Protein AF-A0A087Y066-F1 (afdb_monomer_lite)

Radius of gyration: 23.14 Å; chains: 1; bounding box: 86×28×47 Å

Sequence (131 aa):
MSAGLQYVWEYRSPSKMVQPHYQCKLCSLSRVQHDMVDHVKGWKHSFRYMKKNHPDKVIWEEEDGVKDPAIRKAVKVAAAEVEKAEGRGQIRVILKEPYLVLAFKGLRECFPRPIIPRNNEMRPMGPPFGE

Foldseek 3Di:
DFADLQQKAWEAAPVNLFAIKIARNLVLDIGHDVVVVVVRVALLVLLSCCCVVPVVQDPDDPVVVVVDVVSSVSSVVVSVVVCVVVNRDHYHYDHDQLCPDPSCPPPPRSDRDPPDPPPPPDDDDDDDDDD

pLDDT: mean 79.85, std 12.37, range [45.88, 92.0]

Organism: Poecilia formosa (NCBI:txid48698)

Structure (mmCIF, N/CA/C/O backbone):
data_AF-A0A087Y066-F1
#
_entry.id   AF-A0A087Y066-F1
#
loop_
_atom_site.group_PDB
_atom_site.id
_atom_site.type_symbol
_atom_site.label_atom_id
_atom_site.label_alt_id
_atom_site.label_comp_id
_atom_site.label_asym_id
_atom_site.label_entity_id
_atom_site.label_seq_id
_atom_site.pdbx_PDB_ins_code
_atom_site.Cartn_x
_atom_site.Cartn_y
_atom_site.Cartn_z
_atom_site.occupancy
_atom_site.B_iso_or_equiv
_atom_site.auth_seq_id
_atom_site.auth_comp_id
_atom_site.auth_asym_id
_atom_site.auth_atom_id
_atom_site.pdbx_PDB_model_num
ATOM 1 N N . MET A 1 1 ? 5.807 -5.714 9.257 1.00 54.25 1 MET A N 1
ATOM 2 C CA . MET A 1 1 ? 4.470 -6.148 8.811 1.00 54.25 1 MET A CA 1
ATOM 3 C C . MET A 1 1 ? 4.168 -5.450 7.497 1.00 54.25 1 MET A C 1
ATOM 5 O O . MET A 1 1 ? 4.514 -4.280 7.370 1.00 54.25 1 MET A O 1
ATOM 9 N N . SER A 1 2 ? 3.627 -6.168 6.523 1.00 66.12 2 SER A N 1
ATOM 10 C CA . SER A 1 2 ? 3.311 -5.692 5.174 1.00 66.12 2 SER A CA 1
ATOM 11 C C . SER A 1 2 ? 2.075 -6.445 4.670 1.00 66.12 2 SER A C 1
ATOM 13 O O . SER A 1 2 ? 2.195 -7.440 3.952 1.00 66.12 2 SER A O 1
ATOM 15 N N . ALA A 1 3 ? 0.897 -5.982 5.088 1.00 78.88 3 ALA A N 1
ATOM 16 C CA . ALA A 1 3 ? -0.384 -6.397 4.527 1.00 78.88 3 ALA A CA 1
ATOM 17 C C . ALA A 1 3 ? -0.616 -5.705 3.175 1.00 78.88 3 ALA A C 1
ATOM 19 O O . ALA A 1 3 ? -0.156 -4.580 2.982 1.00 78.88 3 ALA A O 1
ATOM 20 N N . GLY A 1 4 ? -1.345 -6.352 2.262 1.00 83.00 4 GLY A N 1
ATOM 21 C CA . GLY A 1 4 ? -1.730 -5.750 0.981 1.00 83.00 4 GLY A CA 1
ATOM 22 C C . GLY A 1 4 ? -0.782 -6.016 -0.190 1.00 83.00 4 GLY A C 1
ATOM 23 O O . GLY A 1 4 ? -0.898 -5.354 -1.224 1.00 83.00 4 GLY A O 1
ATOM 24 N N . LEU A 1 5 ? 0.095 -7.024 -0.099 1.00 87.06 5 LEU A N 1
ATOM 25 C CA . LEU A 1 5 ? 1.002 -7.401 -1.197 1.00 87.06 5 LEU A CA 1
ATOM 26 C C . LEU A 1 5 ? 0.257 -7.804 -2.480 1.00 87.06 5 LEU A C 1
ATOM 28 O O . LEU A 1 5 ? 0.798 -7.653 -3.570 1.00 87.06 5 LEU A O 1
ATOM 32 N N . GLN A 1 6 ? -1.007 -8.225 -2.373 1.00 87.81 6 GLN A N 1
ATOM 33 C CA . GLN A 1 6 ? -1.892 -8.505 -3.515 1.00 87.81 6 GLN A CA 1
ATOM 34 C C . GLN A 1 6 ? -2.128 -7.307 -4.449 1.00 87.81 6 GLN A C 1
ATOM 36 O O . GLN A 1 6 ? -2.528 -7.479 -5.603 1.00 87.81 6 GLN A O 1
ATOM 41 N N . TYR A 1 7 ? -1.873 -6.090 -3.967 1.00 89.25 7 TYR A N 1
ATOM 42 C CA . TYR A 1 7 ? -1.952 -4.864 -4.756 1.00 89.25 7 TYR A CA 1
ATOM 43 C C . TYR A 1 7 ? -0.620 -4.479 -5.410 1.00 89.25 7 TYR A C 1
ATOM 45 O O . TYR A 1 7 ? -0.568 -3.481 -6.132 1.00 89.25 7 TYR A O 1
ATOM 53 N N . VAL A 1 8 ? 0.447 -5.243 -5.173 1.00 91.62 8 VAL A N 1
ATOM 54 C CA . VAL A 1 8 ? 1.771 -5.027 -5.757 1.00 91.62 8 VAL A CA 1
ATOM 55 C C . VAL A 1 8 ? 1.941 -5.946 -6.956 1.00 91.62 8 VAL A C 1
ATOM 57 O O . VAL A 1 8 ? 1.694 -7.151 -6.893 1.00 91.62 8 VAL A O 1
ATOM 60 N N . TRP A 1 9 ? 2.287 -5.342 -8.084 1.00 92.00 9 TRP A N 1
ATOM 61 C CA . TRP A 1 9 ? 2.434 -5.994 -9.373 1.00 92.00 9 TRP A CA 1
ATOM 62 C C . TRP A 1 9 ? 3.895 -5.882 -9.785 1.00 92.00 9 TRP A C 1
ATOM 64 O O . TRP A 1 9 ? 4.452 -4.787 -9.824 1.00 92.00 9 TRP A O 1
ATOM 74 N N . GLU A 1 10 ? 4.517 -7.010 -10.072 1.00 91.12 10 GLU A N 1
ATOM 75 C CA . GLU A 1 10 ? 5.884 -7.094 -10.556 1.00 91.12 10 GLU A CA 1
ATOM 76 C C . GLU A 1 10 ? 5.860 -7.328 -12.063 1.00 91.12 10 GLU A C 1
ATOM 78 O O . GLU A 1 10 ? 5.312 -8.318 -12.538 1.00 91.12 10 GLU A O 1
ATOM 83 N N . TYR A 1 11 ? 6.476 -6.431 -12.819 1.00 88.69 11 TYR A N 1
ATOM 84 C CA . TYR A 1 11 ? 6.603 -6.527 -14.262 1.00 88.69 11 TYR A CA 1
ATOM 85 C C . TYR A 1 11 ? 8.007 -6.998 -14.607 1.00 88.69 11 TYR A C 1
ATOM 87 O O . TYR A 1 11 ? 8.990 -6.280 -14.400 1.00 88.69 11 TYR A O 1
ATOM 95 N N . ARG A 1 12 ? 8.102 -8.220 -15.130 1.00 87.62 12 ARG A N 1
ATOM 96 C CA . ARG A 1 12 ? 9.359 -8.796 -15.609 1.00 87.62 12 ARG A CA 1
ATOM 97 C C . ARG A 1 12 ? 9.412 -8.702 -17.125 1.00 87.62 12 ARG A C 1
ATOM 99 O O . ARG A 1 12 ? 8.482 -9.132 -17.806 1.00 87.62 12 ARG A O 1
ATOM 106 N N . SER A 1 13 ? 10.526 -8.189 -17.643 1.00 84.38 13 SER A N 1
ATOM 107 C CA . SER A 1 13 ? 10.796 -8.202 -19.079 1.00 84.38 13 SER A CA 1
ATOM 108 C C . SER A 1 13 ? 10.993 -9.647 -19.553 1.00 84.38 13 SER A C 1
ATOM 110 O O . SER A 1 13 ? 11.907 -10.314 -19.055 1.00 84.38 13 SER A O 1
ATOM 112 N N . PRO A 1 14 ? 10.191 -10.135 -20.519 1.00 84.31 14 PRO A N 1
ATOM 113 C CA . PRO A 1 14 ? 10.409 -11.443 -21.140 1.00 84.31 14 PRO A CA 1
ATOM 114 C C . PRO A 1 14 ? 11.803 -11.547 -21.770 1.00 84.31 14 PRO A C 1
ATOM 116 O O . PRO A 1 14 ? 12.477 -12.565 -21.642 1.00 84.31 14 PRO A O 1
ATOM 119 N N . SER A 1 15 ? 12.264 -10.442 -22.358 1.00 79.38 15 SER A N 1
ATOM 120 C CA . SER A 1 15 ? 13.574 -10.280 -22.989 1.00 79.38 15 SER A CA 1
ATOM 121 C C . SER A 1 15 ? 14.734 -10.252 -21.982 1.00 79.38 15 SER A C 1
ATOM 123 O O . SER A 1 15 ? 15.891 -10.271 -22.390 1.00 79.38 15 SER A O 1
ATOM 125 N N . LYS A 1 16 ? 14.451 -10.163 -20.669 1.00 75.44 16 LYS A N 1
ATOM 126 C CA . LYS A 1 16 ? 15.427 -10.024 -19.564 1.00 75.44 16 LYS A CA 1
ATOM 127 C C . LYS A 1 16 ? 16.417 -8.858 -19.724 1.00 75.44 16 LYS A C 1
ATOM 129 O O . LYS A 1 16 ? 17.421 -8.803 -19.021 1.00 75.44 16 LYS A O 1
ATOM 134 N N . MET A 1 17 ? 16.130 -7.909 -20.617 1.00 75.00 17 MET A N 1
ATOM 135 C CA . MET A 1 17 ? 17.024 -6.784 -20.920 1.00 75.00 17 MET A CA 1
ATOM 136 C C . MET A 1 17 ? 16.966 -5.676 -19.865 1.00 75.00 17 MET A C 1
ATOM 138 O O . MET A 1 17 ? 17.891 -4.877 -19.745 1.00 75.00 17 MET A O 1
ATOM 142 N N . VAL A 1 18 ? 15.872 -5.615 -19.106 1.00 77.19 18 VAL A N 1
ATOM 143 C CA . VAL A 1 18 ? 15.642 -4.608 -18.067 1.00 77.19 18 VAL A CA 1
ATOM 144 C C . VAL A 1 18 ? 15.258 -5.277 -16.757 1.00 77.19 18 VAL A C 1
ATOM 146 O O . VAL A 1 18 ? 14.658 -6.356 -16.741 1.00 77.19 18 VAL A O 1
ATOM 149 N N . GLN A 1 19 ? 15.620 -4.632 -15.649 1.00 80.12 19 GLN A N 1
ATOM 150 C CA . GLN A 1 19 ? 15.325 -5.141 -14.314 1.00 80.12 19 GLN A CA 1
ATOM 151 C C . GLN A 1 19 ? 13.805 -5.180 -14.054 1.00 80.12 19 GLN A C 1
ATOM 153 O O . GLN A 1 19 ? 13.048 -4.438 -14.689 1.00 80.12 19 GLN A O 1
ATOM 158 N N . PRO A 1 20 ? 13.331 -6.037 -13.130 1.00 83.81 20 PRO A N 1
ATOM 159 C CA . PRO A 1 20 ? 11.924 -6.075 -12.753 1.00 83.81 20 PRO A CA 1
ATOM 160 C C . PRO A 1 20 ? 11.461 -4.731 -12.181 1.00 83.81 20 PRO A C 1
ATOM 162 O O . PRO A 1 20 ? 12.109 -4.172 -11.295 1.00 83.81 20 PRO A O 1
ATOM 165 N N . HIS A 1 21 ? 10.326 -4.235 -12.669 1.00 86.44 21 HIS A N 1
ATOM 166 C CA . HIS A 1 21 ? 9.710 -3.004 -12.172 1.00 86.44 21 HIS A CA 1
ATOM 167 C C . HIS A 1 21 ? 8.473 -3.329 -11.354 1.00 86.44 21 HIS A C 1
ATOM 169 O O . HIS A 1 21 ? 7.684 -4.196 -11.723 1.00 86.44 21 HIS A O 1
ATOM 175 N N . TYR A 1 22 ? 8.281 -2.616 -10.252 1.00 89.50 22 TYR A N 1
ATOM 176 C CA . TYR A 1 22 ? 7.192 -2.885 -9.330 1.00 89.50 22 TYR A CA 1
ATOM 177 C C . TYR A 1 22 ? 6.199 -1.735 -9.346 1.00 89.50 22 TYR A C 1
ATOM 179 O O . TYR A 1 22 ? 6.564 -0.559 -9.341 1.00 89.50 22 TYR A O 1
ATOM 187 N N . GLN A 1 23 ? 4.920 -2.080 -9.308 1.00 90.44 23 GLN A N 1
ATOM 188 C CA . GLN A 1 23 ? 3.829 -1.129 -9.218 1.00 90.44 23 GLN A CA 1
ATOM 189 C C . GLN A 1 23 ? 2.905 -1.499 -8.066 1.00 90.44 23 GLN A C 1
ATOM 191 O O . GLN A 1 23 ? 2.295 -2.562 -8.057 1.00 90.44 23 GLN A O 1
ATOM 196 N N . CYS A 1 24 ? 2.730 -0.582 -7.127 1.00 91.00 24 CYS A N 1
ATOM 197 C CA . CYS A 1 24 ? 1.705 -0.670 -6.104 1.00 91.00 24 CYS A CA 1
ATOM 198 C C . CYS A 1 24 ? 0.431 0.013 -6.614 1.00 91.00 24 CYS A C 1
ATOM 200 O O . CYS A 1 24 ? 0.358 1.241 -6.686 1.00 91.00 24 CYS A O 1
ATOM 202 N N . LYS A 1 25 ? -0.594 -0.771 -6.964 1.00 89.62 25 LYS A N 1
ATOM 203 C CA . LYS A 1 25 ? -1.894 -0.266 -7.446 1.00 89.62 25 LYS A CA 1
ATOM 204 C C . LYS A 1 25 ? -2.716 0.402 -6.347 1.00 89.62 25 LYS A C 1
ATOM 206 O O . LYS A 1 25 ? -3.575 1.218 -6.649 1.00 89.62 25 LYS A O 1
ATOM 211 N N . LEU A 1 26 ? -2.451 0.060 -5.088 1.00 89.44 26 LEU A N 1
ATOM 212 C CA . LEU A 1 26 ? -3.102 0.670 -3.932 1.00 89.44 26 LEU A CA 1
ATOM 213 C C . LEU A 1 26 ? -2.599 2.098 -3.685 1.00 89.44 26 LEU A C 1
ATOM 215 O O . LEU A 1 26 ? -3.380 2.991 -3.373 1.00 89.44 26 LEU A O 1
ATOM 219 N N . CYS A 1 27 ? -1.294 2.313 -3.842 1.00 87.88 27 CYS A N 1
ATOM 220 C CA . CYS A 1 27 ? -0.670 3.609 -3.594 1.00 87.88 27 CYS A CA 1
ATOM 221 C C . CYS A 1 27 ? -0.439 4.430 -4.868 1.00 87.88 27 CYS A C 1
ATOM 223 O O . CYS A 1 27 ? 0.019 5.565 -4.765 1.00 87.88 27 CYS A O 1
ATOM 225 N N . SER A 1 28 ? -0.737 3.864 -6.041 1.00 87.06 28 SER A N 1
ATOM 226 C CA . SER A 1 28 ? -0.427 4.434 -7.359 1.00 87.06 28 SER A CA 1
ATOM 227 C C . SER A 1 28 ? 1.053 4.815 -7.507 1.00 87.06 28 SER A C 1
ATOM 229 O O . SER A 1 28 ? 1.382 5.831 -8.110 1.00 87.06 28 SER A O 1
ATOM 231 N N . LEU A 1 29 ? 1.948 3.993 -6.944 1.00 86.12 29 LEU A N 1
ATOM 232 C CA . LEU A 1 29 ? 3.398 4.207 -6.949 1.00 86.12 29 LEU A CA 1
ATOM 233 C C . LEU A 1 29 ? 4.109 3.129 -7.765 1.00 86.12 29 LEU A C 1
ATOM 235 O O . LEU A 1 29 ? 3.787 1.946 -7.667 1.00 86.12 29 LEU A O 1
ATOM 239 N N . SER A 1 30 ? 5.093 3.549 -8.551 1.00 86.50 30 SER A N 1
ATOM 240 C CA . SER A 1 30 ? 5.854 2.715 -9.479 1.00 86.50 30 SER A CA 1
ATOM 241 C C . SER A 1 30 ? 7.350 2.956 -9.295 1.00 86.50 30 SER A C 1
ATOM 243 O O . SER A 1 30 ? 7.811 4.089 -9.451 1.00 86.5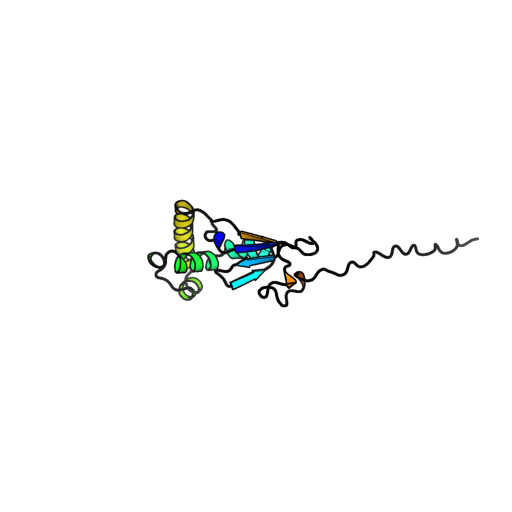0 30 SER A O 1
ATOM 245 N N . ARG A 1 31 ? 8.091 1.915 -8.899 1.00 82.31 31 ARG A N 1
ATOM 246 C CA . ARG A 1 31 ? 9.491 2.003 -8.454 1.00 82.31 31 ARG A CA 1
ATOM 247 C C . ARG A 1 31 ? 10.247 0.679 -8.672 1.00 82.31 31 ARG A C 1
ATOM 249 O O . ARG A 1 31 ? 9.628 -0.362 -8.906 1.00 82.31 31 ARG A O 1
ATOM 256 N N . VAL A 1 32 ? 11.577 0.705 -8.544 1.00 82.56 32 VAL A N 1
ATOM 257 C CA . VAL A 1 32 ? 12.433 -0.499 -8.494 1.00 82.56 32 VAL A CA 1
ATOM 258 C C . VAL A 1 32 ? 12.229 -1.313 -7.208 1.00 82.56 32 VAL A C 1
ATOM 260 O O . VAL A 1 32 ? 11.657 -0.824 -6.233 1.00 82.56 32 VAL A O 1
ATOM 263 N N . GLN A 1 33 ? 12.736 -2.553 -7.184 1.00 81.81 33 GLN A N 1
ATOM 264 C CA . GLN A 1 33 ? 12.544 -3.509 -6.082 1.00 81.81 33 GLN A CA 1
ATOM 265 C C . GLN A 1 33 ? 12.846 -2.925 -4.696 1.00 81.81 33 GLN A C 1
ATOM 267 O O . GLN A 1 33 ? 12.007 -3.014 -3.804 1.00 81.81 33 GLN A O 1
ATOM 272 N N . HIS A 1 34 ? 14.031 -2.336 -4.513 1.00 82.25 34 HIS A N 1
ATOM 273 C CA . HIS A 1 34 ? 14.490 -1.859 -3.206 1.00 82.25 34 HIS A CA 1
ATOM 274 C C . HIS A 1 34 ? 13.542 -0.806 -2.613 1.00 82.25 34 HIS A C 1
ATOM 276 O O . HIS A 1 34 ? 13.114 -0.917 -1.467 1.00 82.25 34 HIS A O 1
ATOM 282 N N . ASP A 1 35 ? 13.149 0.168 -3.432 1.00 85.56 35 ASP A N 1
ATOM 283 C CA . ASP A 1 35 ? 12.245 1.250 -3.039 1.00 85.56 35 ASP A CA 1
ATOM 284 C C . ASP A 1 35 ? 10.814 0.732 -2.795 1.00 85.56 35 ASP A C 1
ATOM 286 O O . ASP A 1 35 ? 10.134 1.158 -1.862 1.00 85.56 35 ASP A O 1
ATOM 290 N N . MET A 1 36 ? 10.371 -0.270 -3.567 1.00 87.75 36 MET A N 1
ATOM 291 C CA . MET A 1 36 ? 9.077 -0.920 -3.344 1.00 87.75 36 MET A CA 1
ATOM 292 C C . MET A 1 36 ? 9.023 -1.661 -2.004 1.00 87.75 36 MET A C 1
ATOM 294 O O . MET A 1 36 ? 8.000 -1.613 -1.322 1.00 87.75 36 MET A O 1
ATOM 298 N N . VAL A 1 37 ? 10.103 -2.342 -1.608 1.00 87.38 37 VAL A N 1
ATOM 299 C CA . VAL A 1 37 ? 10.166 -3.055 -0.323 1.00 87.38 37 VAL A CA 1
ATOM 300 C C . VAL A 1 37 ? 10.045 -2.080 0.848 1.00 87.38 37 VAL A C 1
ATOM 302 O O . VAL A 1 37 ? 9.329 -2.372 1.809 1.00 87.38 37 VAL A O 1
ATOM 305 N N . ASP A 1 38 ? 10.703 -0.925 0.767 1.00 88.38 38 ASP A N 1
ATOM 306 C CA . ASP A 1 38 ? 10.593 0.116 1.790 1.00 88.38 38 ASP A CA 1
ATOM 307 C C . ASP A 1 38 ? 9.172 0.704 1.826 1.00 88.38 38 ASP A C 1
ATOM 309 O O . ASP A 1 38 ? 8.535 0.790 2.881 1.00 88.38 38 ASP A O 1
ATOM 313 N N . HIS A 1 39 ? 8.603 0.958 0.644 1.00 89.50 39 HIS A N 1
ATOM 314 C CA . HIS A 1 39 ? 7.237 1.443 0.483 1.00 89.50 39 HIS A CA 1
ATOM 315 C C . HIS A 1 39 ? 6.183 0.532 1.138 1.00 89.50 39 HIS A C 1
ATOM 317 O O . HIS A 1 39 ? 5.354 1.022 1.910 1.00 89.50 39 HIS A O 1
ATOM 323 N N . VAL A 1 40 ? 6.194 -0.779 0.860 1.00 89.06 40 VAL A N 1
ATOM 324 C CA . VAL A 1 40 ? 5.174 -1.720 1.378 1.00 89.06 40 VAL A CA 1
ATOM 325 C C . VAL A 1 40 ? 5.300 -1.978 2.880 1.00 89.06 40 VAL A C 1
ATOM 327 O O . VAL A 1 40 ? 4.319 -2.336 3.528 1.00 89.06 40 VAL A O 1
ATOM 330 N N . LYS A 1 41 ? 6.495 -1.785 3.454 1.00 87.31 41 LYS A N 1
ATOM 331 C CA . LYS A 1 41 ? 6.728 -1.816 4.910 1.00 87.31 41 LYS A CA 1
ATOM 332 C C . LYS A 1 41 ? 6.345 -0.493 5.591 1.00 87.31 41 LYS A C 1
ATOM 334 O O . LYS A 1 41 ? 6.276 -0.415 6.825 1.00 87.31 41 LYS A O 1
ATOM 339 N N . GLY A 1 42 ? 6.115 0.552 4.799 1.00 88.50 42 GLY A N 1
ATOM 340 C CA . GLY A 1 42 ? 5.728 1.877 5.249 1.00 88.50 42 GLY A CA 1
ATOM 341 C C . GLY A 1 42 ? 4.306 1.926 5.807 1.00 88.50 42 GLY A C 1
ATOM 342 O O . GLY A 1 42 ? 3.397 1.232 5.359 1.00 88.50 42 GLY A O 1
ATOM 343 N N . TRP A 1 43 ? 4.090 2.820 6.774 1.00 87.94 43 TRP A N 1
ATOM 344 C CA . TRP A 1 43 ? 2.779 2.998 7.406 1.00 87.94 43 TRP A CA 1
ATOM 345 C C . TRP A 1 43 ? 1.707 3.495 6.424 1.00 87.94 43 TRP A C 1
ATOM 347 O O . TRP A 1 43 ? 0.555 3.096 6.545 1.00 87.94 43 TRP A O 1
ATOM 357 N N . LYS A 1 44 ? 2.081 4.310 5.423 1.00 89.31 44 LYS A N 1
ATOM 358 C CA . LYS A 1 44 ? 1.152 4.819 4.398 1.00 89.31 44 LYS A CA 1
ATOM 359 C C . LYS A 1 44 ? 0.506 3.690 3.595 1.00 89.31 44 LYS A C 1
ATOM 361 O O . LYS A 1 44 ? -0.688 3.738 3.321 1.00 89.31 44 LYS A O 1
ATOM 366 N N . HIS A 1 45 ? 1.282 2.664 3.239 1.00 91.12 45 HIS A N 1
ATOM 367 C CA . HIS A 1 45 ? 0.751 1.506 2.523 1.00 91.12 45 HIS A CA 1
ATOM 368 C C . HIS A 1 45 ? -0.256 0.743 3.388 1.00 91.12 45 HIS A C 1
ATOM 370 O O . HIS A 1 45 ? -1.388 0.524 2.959 1.00 91.12 45 HIS A O 1
ATOM 376 N N . SER A 1 46 ? 0.121 0.420 4.631 1.00 89.25 46 SER A N 1
ATOM 377 C CA . SER A 1 46 ? -0.773 -0.239 5.590 1.00 89.25 46 SER A CA 1
ATOM 378 C C . SER A 1 46 ? -2.046 0.570 5.838 1.00 89.25 46 SER A C 1
ATOM 380 O O . SER A 1 46 ? -3.130 0.003 5.846 1.00 89.25 46 SER A O 1
ATOM 382 N N . PHE A 1 47 ? -1.933 1.894 5.967 1.00 89.62 47 PHE A N 1
ATOM 383 C CA . PHE A 1 47 ? -3.075 2.787 6.138 1.00 89.62 47 PHE A CA 1
ATOM 384 C C . PHE A 1 47 ? -4.045 2.701 4.962 1.00 89.62 47 PHE A C 1
ATOM 386 O O . PHE A 1 47 ? -5.227 2.448 5.164 1.00 89.62 47 PHE A O 1
ATOM 393 N N . ARG A 1 48 ? -3.554 2.850 3.725 1.00 90.00 48 ARG A N 1
ATOM 394 C CA . ARG A 1 48 ? -4.404 2.771 2.527 1.00 90.00 48 ARG A CA 1
ATOM 395 C C . ARG A 1 48 ? -5.037 1.398 2.356 1.00 90.00 48 ARG A C 1
ATOM 397 O O . ARG A 1 48 ? -6.178 1.315 1.913 1.00 90.00 48 ARG A O 1
ATOM 404 N N . TYR A 1 49 ? -4.317 0.335 2.714 1.00 90.25 49 TYR A N 1
ATOM 405 C CA . TYR A 1 49 ? -4.844 -1.026 2.663 1.00 90.25 49 TYR A CA 1
ATOM 406 C C . TYR A 1 49 ? -6.005 -1.172 3.642 1.00 90.25 49 TYR A C 1
ATOM 408 O O . TYR A 1 49 ? -7.093 -1.588 3.253 1.00 90.25 49 TYR A O 1
ATOM 416 N N . MET A 1 50 ? -5.790 -0.746 4.886 1.00 89.31 50 MET A N 1
ATOM 417 C CA . MET A 1 50 ? -6.800 -0.784 5.933 1.00 89.31 50 MET A CA 1
ATOM 418 C C . MET A 1 50 ? -7.997 0.105 5.586 1.00 89.31 50 MET A C 1
ATOM 420 O O . MET A 1 50 ? -9.115 -0.380 5.603 1.00 89.31 50 MET A O 1
ATOM 424 N N . LYS A 1 51 ? -7.791 1.351 5.144 1.00 88.88 51 LYS A N 1
ATOM 425 C CA . LYS A 1 51 ? -8.881 2.256 4.736 1.00 88.88 51 LYS A CA 1
ATOM 426 C C . LYS A 1 51 ? -9.718 1.690 3.581 1.00 88.88 51 LYS A C 1
ATOM 428 O O . LYS A 1 51 ? -10.911 1.951 3.510 1.00 88.88 51 LYS A O 1
ATOM 433 N N . LYS A 1 52 ? -9.108 0.918 2.674 1.00 87.94 52 LYS A N 1
ATOM 434 C CA . LYS A 1 52 ? -9.802 0.322 1.523 1.00 87.94 52 LYS A CA 1
ATOM 435 C C . LYS A 1 52 ? -10.514 -0.995 1.844 1.00 87.94 52 LYS A C 1
ATOM 437 O O . LYS A 1 52 ? -11.591 -1.227 1.311 1.00 87.94 52 LYS A O 1
ATOM 442 N N . ASN A 1 53 ? -9.890 -1.871 2.629 1.00 87.38 53 ASN A N 1
ATOM 443 C CA . ASN A 1 53 ? -10.363 -3.243 2.860 1.00 87.38 53 ASN A CA 1
ATOM 444 C C . ASN A 1 53 ? -11.051 -3.422 4.221 1.00 87.38 53 ASN A C 1
ATOM 446 O O . ASN A 1 53 ? -11.821 -4.353 4.400 1.00 87.38 53 ASN A O 1
ATOM 450 N N . HIS A 1 54 ? -10.754 -2.541 5.174 1.00 87.06 54 HIS A N 1
ATOM 451 C CA . HIS A 1 54 ? -11.276 -2.531 6.542 1.00 87.06 54 HIS A CA 1
ATOM 452 C C . HIS A 1 54 ? -11.598 -1.090 6.984 1.00 87.06 54 HIS A C 1
ATOM 454 O O . HIS A 1 54 ? -11.027 -0.625 7.978 1.00 87.06 54 HIS A O 1
ATOM 460 N N . PRO A 1 55 ? -12.459 -0.351 6.253 1.00 84.44 55 PRO A N 1
ATOM 461 C CA . PRO A 1 55 ? -12.803 1.027 6.608 1.00 84.44 55 PRO A CA 1
ATOM 462 C C . PRO A 1 55 ? -13.362 1.125 8.036 1.00 84.44 55 PRO A C 1
ATOM 464 O O . PRO A 1 55 ? -13.037 2.065 8.751 1.00 84.44 55 PRO A O 1
ATOM 467 N N . ASP A 1 56 ? -14.075 0.100 8.505 1.00 82.94 56 ASP A N 1
ATOM 468 C CA . ASP A 1 56 ? -14.608 0.004 9.871 1.00 82.94 56 ASP A CA 1
ATOM 469 C C . ASP A 1 56 ? -13.528 0.004 10.966 1.00 82.94 56 ASP A C 1
ATOM 471 O O . ASP A 1 56 ? -13.791 0.359 12.112 1.00 82.94 56 ASP A O 1
ATOM 475 N N . LYS A 1 57 ? -12.292 -0.391 10.632 1.00 77.69 57 LYS A N 1
ATOM 476 C CA . LYS A 1 57 ? -11.159 -0.433 11.571 1.00 77.69 57 LYS A CA 1
ATOM 477 C C . LYS A 1 57 ? -10.302 0.833 11.528 1.00 77.69 57 LYS A C 1
ATOM 479 O O . LYS A 1 57 ? -9.356 0.947 12.308 1.00 77.69 57 LYS A O 1
ATOM 484 N N . VAL A 1 58 ? -10.583 1.758 10.609 1.00 79.56 58 VAL A N 1
ATOM 485 C CA . VAL A 1 58 ? -9.810 2.989 10.414 1.00 79.56 58 VAL A CA 1
ATOM 486 C C . VAL A 1 58 ? -10.741 4.189 10.472 1.00 79.56 58 VAL A C 1
ATOM 488 O O . VAL A 1 58 ? -11.316 4.603 9.474 1.00 79.56 58 VAL A O 1
ATOM 491 N N . ILE A 1 59 ? -10.823 4.776 11.660 1.00 82.50 59 ILE A N 1
ATOM 492 C CA . ILE A 1 59 ? -11.577 6.010 11.916 1.00 82.50 59 ILE A CA 1
ATOM 493 C C . ILE A 1 59 ? -10.771 7.287 11.627 1.00 82.50 59 ILE A C 1
ATOM 495 O O . ILE A 1 59 ? -11.338 8.372 11.605 1.00 82.50 59 ILE A O 1
ATOM 499 N N . TRP A 1 60 ? -9.455 7.170 11.425 1.00 84.00 60 TRP A N 1
ATOM 500 C CA . TRP A 1 60 ? -8.550 8.306 11.207 1.00 84.00 60 TRP A CA 1
ATOM 501 C C . TRP A 1 60 ? -8.315 8.584 9.725 1.00 84.00 60 TRP A C 1
ATOM 503 O O . TRP A 1 60 ? -8.424 7.681 8.891 1.00 84.00 60 TRP A O 1
ATOM 513 N N . GLU A 1 61 ? -7.893 9.802 9.396 1.00 86.31 61 GLU A N 1
ATOM 514 C CA . GLU A 1 61 ? -7.469 10.158 8.047 1.00 86.31 61 GLU A CA 1
ATOM 515 C C . GLU A 1 61 ? -5.954 10.003 7.848 1.00 86.31 61 GLU A C 1
ATOM 517 O O . GLU A 1 61 ? -5.169 9.878 8.792 1.00 86.31 61 GLU A O 1
ATOM 522 N N . GLU A 1 62 ? -5.517 9.987 6.580 1.00 82.88 62 GLU A N 1
ATOM 523 C CA . GLU A 1 62 ? -4.085 9.857 6.262 1.00 82.88 62 GLU A CA 1
ATOM 524 C C . GLU A 1 62 ? -3.305 11.049 6.847 1.00 82.88 62 GLU A C 1
ATOM 526 O O . GLU A 1 62 ? -2.171 10.888 7.296 1.00 82.88 62 GLU A O 1
ATOM 531 N N . GLU A 1 63 ? -3.940 12.224 6.900 1.00 85.00 63 GLU A N 1
ATOM 532 C CA . GLU A 1 63 ? -3.405 13.469 7.455 1.00 85.00 63 GLU A CA 1
ATOM 533 C C . GLU A 1 63 ? -3.207 13.409 8.973 1.00 85.00 63 GLU A C 1
ATOM 535 O O . GLU A 1 63 ? -2.177 13.871 9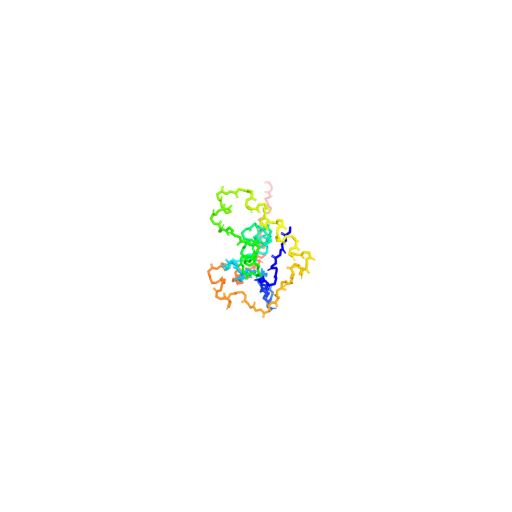.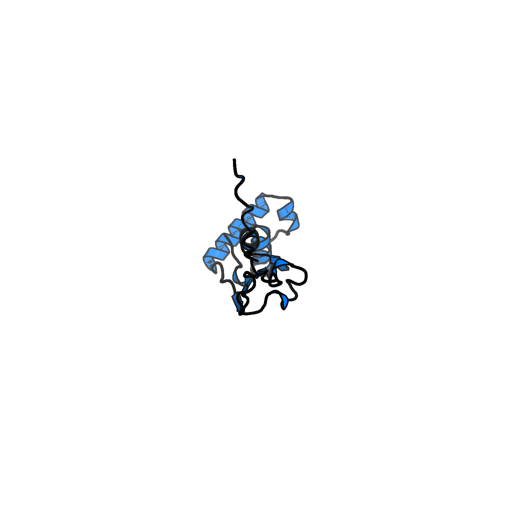471 1.00 85.00 63 GLU A O 1
ATOM 540 N N . ASP A 1 64 ? -4.133 12.787 9.706 1.00 86.06 64 ASP A N 1
ATOM 541 C CA . ASP A 1 64 ? -3.991 12.572 11.148 1.00 86.06 64 ASP A CA 1
ATOM 542 C C . ASP A 1 64 ? -2.807 11.658 11.434 1.00 86.06 64 ASP A C 1
ATOM 544 O O . ASP A 1 64 ? -2.000 11.936 12.314 1.00 86.06 64 ASP A O 1
ATOM 548 N N . GLY A 1 65 ? -2.624 10.620 10.614 1.00 83.94 65 GLY A N 1
ATOM 549 C CA . GLY A 1 65 ? -1.429 9.789 10.663 1.00 83.94 65 GLY A CA 1
ATOM 550 C C . GLY A 1 65 ? -0.150 10.579 10.381 1.00 83.94 65 GLY A C 1
ATOM 551 O O . GLY A 1 65 ? 0.895 10.253 10.934 1.00 83.94 65 GLY A O 1
ATOM 552 N N . VAL A 1 66 ? -0.174 11.631 9.556 1.00 86.31 66 VAL A N 1
ATOM 553 C CA . VAL A 1 66 ? 1.005 12.494 9.357 1.00 86.31 66 VAL A CA 1
ATOM 554 C C . VAL A 1 66 ? 1.290 13.329 10.606 1.00 86.31 66 VAL A C 1
ATOM 556 O O . VAL A 1 66 ? 2.459 13.452 10.971 1.00 86.31 66 VAL A O 1
ATOM 559 N N . LYS A 1 67 ? 0.261 13.857 11.266 1.00 87.00 67 LYS A N 1
ATOM 560 C CA . LYS A 1 67 ? 0.402 14.725 12.444 1.00 87.00 67 LYS A CA 1
ATOM 561 C C . LYS A 1 67 ? 0.737 13.944 13.713 1.00 87.00 67 LYS A C 1
ATOM 563 O O . LYS A 1 67 ? 1.585 14.383 14.484 1.00 87.00 67 LYS A O 1
ATOM 568 N N . ASP A 1 68 ? 0.129 12.776 13.892 1.00 90.06 68 ASP A N 1
ATOM 569 C CA . ASP A 1 68 ? 0.192 12.007 15.127 1.00 90.06 68 ASP A CA 1
ATOM 570 C C . ASP A 1 68 ? 0.881 10.635 14.931 1.00 90.06 68 ASP A C 1
ATOM 572 O O . ASP A 1 68 ? 0.421 9.771 14.171 1.00 90.06 68 ASP A O 1
ATOM 576 N N . PRO A 1 69 ? 2.011 10.384 15.618 1.00 88.94 69 PRO A N 1
ATOM 577 C CA . PRO A 1 69 ? 2.731 9.121 15.504 1.00 88.94 69 PRO A CA 1
ATOM 578 C C . PRO A 1 69 ? 2.014 7.938 16.178 1.00 88.94 69 PRO A C 1
ATOM 580 O O . PRO A 1 69 ? 2.274 6.790 15.797 1.00 88.94 69 PRO A O 1
ATOM 583 N N . ALA A 1 70 ? 1.121 8.167 17.146 1.00 90.00 70 ALA A N 1
ATOM 584 C CA . ALA A 1 70 ? 0.347 7.107 17.787 1.00 90.00 70 ALA A CA 1
ATOM 585 C C . ALA A 1 70 ? -0.662 6.500 16.805 1.00 90.00 70 ALA A C 1
ATOM 587 O O . ALA A 1 70 ? -0.790 5.275 16.757 1.00 90.00 70 ALA A O 1
ATOM 588 N N . ILE A 1 71 ? -1.265 7.314 15.933 1.00 88.19 71 ILE A N 1
ATOM 589 C CA . ILE A 1 71 ? -2.130 6.832 14.843 1.00 88.19 71 ILE A CA 1
ATOM 590 C C . ILE A 1 71 ? -1.342 5.928 13.891 1.00 88.19 71 ILE A C 1
ATOM 592 O O . ILE A 1 71 ? -1.785 4.823 13.574 1.00 88.19 71 ILE A O 1
ATOM 596 N N . ARG A 1 72 ? -0.120 6.319 13.494 1.00 88.81 72 ARG A N 1
ATOM 597 C CA . ARG A 1 72 ? 0.744 5.463 12.650 1.00 88.81 72 ARG A CA 1
ATOM 598 C C . ARG A 1 72 ? 0.999 4.103 13.298 1.00 88.81 72 ARG A C 1
ATOM 600 O O . ARG A 1 72 ? 1.031 3.083 12.606 1.00 88.81 72 ARG A O 1
ATOM 607 N N . LYS A 1 73 ? 1.209 4.087 14.618 1.00 89.06 73 LYS A N 1
ATOM 608 C CA . LYS A 1 73 ? 1.424 2.858 15.388 1.00 89.06 73 LYS A CA 1
ATOM 609 C C . LYS A 1 73 ? 0.148 2.019 15.450 1.00 89.06 73 LYS A C 1
ATOM 611 O O . LYS A 1 73 ? 0.222 0.830 15.155 1.00 89.06 73 LYS A O 1
ATOM 616 N N . ALA A 1 74 ? -1.001 2.623 15.747 1.00 89.06 74 ALA A N 1
ATOM 617 C CA . ALA A 1 74 ? -2.297 1.944 15.792 1.00 89.06 74 ALA A CA 1
ATOM 618 C C . ALA A 1 74 ? -2.644 1.290 14.448 1.00 89.06 74 ALA A C 1
ATOM 620 O O . ALA A 1 74 ? -2.987 0.112 14.402 1.00 89.06 74 ALA A O 1
ATOM 621 N N . VAL A 1 75 ? -2.440 2.006 13.342 1.00 88.31 75 VAL A N 1
ATOM 622 C CA . VAL A 1 75 ? -2.645 1.487 11.983 1.00 88.31 75 VAL A CA 1
ATOM 623 C C . VAL A 1 75 ? -1.742 0.290 11.701 1.00 88.31 75 VAL A C 1
ATOM 625 O O . VAL A 1 75 ? -2.200 -0.702 11.140 1.00 88.31 75 VAL A O 1
ATOM 628 N N . LYS A 1 76 ? -0.464 0.342 12.101 1.00 88.31 76 LYS A N 1
ATOM 629 C CA . LYS A 1 76 ? 0.450 -0.800 11.946 1.00 88.31 76 LYS A CA 1
ATOM 630 C C . LYS A 1 76 ? 0.017 -2.010 12.769 1.00 88.31 76 LYS A C 1
ATOM 632 O O . LYS A 1 76 ? 0.142 -3.127 12.276 1.00 88.31 76 LYS A O 1
ATOM 637 N N . VAL A 1 77 ? -0.478 -1.799 13.987 1.00 90.00 77 VAL A N 1
ATOM 638 C CA . VAL A 1 77 ? -1.003 -2.874 14.843 1.00 90.00 77 VAL A CA 1
ATOM 639 C C . VAL A 1 77 ? -2.250 -3.485 14.207 1.00 90.00 77 VAL A C 1
ATOM 641 O O . VAL A 1 77 ? -2.287 -4.689 13.986 1.00 90.00 77 VAL A O 1
ATOM 644 N N . ALA A 1 78 ? -3.220 -2.665 13.805 1.00 88.19 78 ALA A N 1
ATOM 645 C CA . ALA A 1 78 ? -4.441 -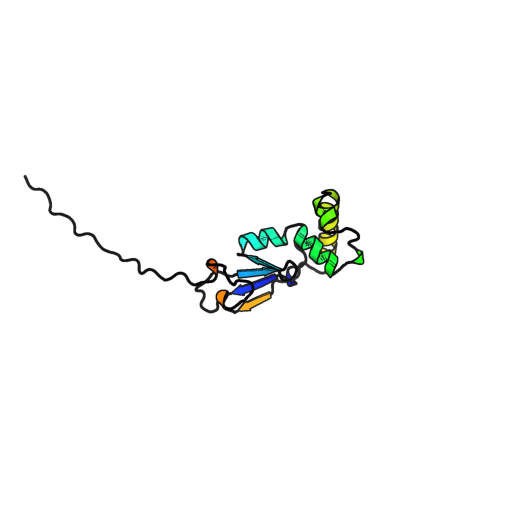3.139 13.159 1.00 88.19 78 ALA A CA 1
ATOM 646 C C . ALA A 1 78 ? -4.148 -3.879 11.841 1.00 88.19 78 ALA A C 1
ATOM 648 O O . ALA A 1 78 ? -4.715 -4.940 11.585 1.00 88.19 78 ALA A O 1
ATOM 649 N N . ALA A 1 79 ? -3.212 -3.371 11.035 1.00 87.88 79 ALA A N 1
ATOM 650 C CA . ALA A 1 79 ? -2.762 -4.041 9.819 1.00 87.88 79 ALA A CA 1
ATOM 651 C C . ALA A 1 79 ? -2.050 -5.370 10.100 1.00 87.88 79 ALA A C 1
ATOM 653 O O . ALA A 1 79 ? -2.165 -6.284 9.293 1.00 87.88 79 ALA A O 1
ATOM 654 N N . ALA A 1 80 ? -1.332 -5.501 11.219 1.00 88.75 80 ALA A N 1
ATOM 655 C CA . ALA A 1 80 ? -0.705 -6.758 11.624 1.00 88.75 80 ALA A CA 1
ATOM 656 C C . ALA A 1 80 ? -1.743 -7.811 12.041 1.00 88.75 80 ALA A C 1
ATOM 658 O O . ALA A 1 80 ? -1.612 -8.976 11.672 1.00 88.75 80 ALA A O 1
ATOM 659 N N . GLU A 1 81 ? -2.795 -7.401 12.750 1.00 88.81 81 GLU A N 1
ATOM 660 C CA . GLU A 1 81 ? -3.900 -8.294 13.115 1.00 88.81 81 GLU A CA 1
ATOM 661 C C . GLU A 1 81 ? -4.646 -8.782 11.873 1.00 88.81 81 GLU A C 1
ATOM 663 O O . GLU A 1 81 ? -4.922 -9.971 11.721 1.00 88.81 81 GLU A O 1
ATOM 668 N N . VAL A 1 82 ? -4.903 -7.872 10.934 1.00 87.50 82 VAL A N 1
ATOM 669 C CA . VAL A 1 82 ? -5.491 -8.212 9.638 1.00 87.50 82 VAL A CA 1
ATOM 670 C C . VAL A 1 82 ? -4.565 -9.119 8.824 1.00 87.50 82 VAL A C 1
ATOM 672 O O . VAL A 1 82 ? -5.023 -10.117 8.280 1.00 87.50 82 VAL A O 1
ATOM 675 N N . GLU A 1 83 ? -3.259 -8.842 8.796 1.00 88.25 83 GLU A N 1
ATOM 676 C CA . GLU A 1 83 ? -2.256 -9.702 8.154 1.00 88.25 83 GLU A CA 1
ATOM 677 C C . GLU A 1 83 ? -2.263 -11.120 8.737 1.00 88.25 83 GLU A C 1
ATOM 679 O O . GLU A 1 83 ? -2.063 -12.088 8.009 1.00 88.25 83 GLU A O 1
ATOM 684 N N . LYS A 1 84 ? -2.484 -11.262 10.045 1.00 86.88 84 LYS A N 1
ATOM 685 C CA . LYS A 1 84 ? -2.543 -12.564 10.712 1.00 86.88 84 LYS A CA 1
ATOM 686 C C . LYS A 1 84 ? -3.844 -13.312 10.408 1.00 86.88 84 LYS A C 1
ATOM 688 O O . LYS A 1 84 ? -3.817 -14.535 10.320 1.00 86.88 84 LYS A O 1
ATOM 693 N N . ALA A 1 85 ? -4.954 -12.592 10.246 1.00 86.56 85 ALA A N 1
ATOM 694 C CA . ALA A 1 85 ? -6.260 -13.170 9.938 1.00 86.56 85 ALA A CA 1
ATOM 695 C C . ALA A 1 85 ? -6.419 -13.546 8.452 1.00 86.56 85 ALA A C 1
ATOM 697 O O . ALA A 1 85 ? -6.894 -14.633 8.144 1.00 86.56 85 ALA A O 1
ATOM 698 N N . GLU A 1 86 ? -6.018 -12.661 7.536 1.00 84.88 86 GLU A N 1
ATOM 699 C CA . GLU A 1 86 ? -6.219 -12.818 6.085 1.00 84.88 86 GLU A CA 1
ATOM 700 C C . GLU A 1 86 ? -4.947 -13.256 5.339 1.00 84.88 86 GLU A C 1
ATOM 702 O O . GLU A 1 86 ? -5.010 -13.752 4.213 1.00 84.88 86 GLU A O 1
ATOM 707 N N . GLY A 1 87 ? -3.774 -13.074 5.947 1.00 84.19 87 GLY A N 1
ATOM 708 C CA . GLY A 1 87 ? -2.475 -13.234 5.299 1.00 84.19 87 GLY A CA 1
ATOM 709 C C . GLY A 1 87 ? -1.914 -11.924 4.727 1.00 84.19 87 GLY A C 1
ATOM 710 O O . GLY A 1 87 ? -2.574 -10.891 4.636 1.00 84.19 87 GLY A O 1
ATOM 711 N N . ARG A 1 88 ? -0.648 -11.964 4.293 1.00 81.81 88 ARG A N 1
ATOM 712 C CA . ARG A 1 88 ? 0.043 -10.816 3.660 1.00 81.81 88 ARG A CA 1
ATOM 713 C C . ARG A 1 88 ? -0.436 -10.514 2.236 1.00 81.81 88 ARG A C 1
ATOM 715 O O . ARG A 1 88 ? -0.205 -9.416 1.723 1.00 81.81 88 ARG A O 1
ATOM 722 N N . GLY A 1 89 ? -1.067 -11.494 1.592 1.00 84.50 89 GLY A N 1
ATOM 723 C CA . GLY A 1 89 ? -1.278 -11.530 0.147 1.00 84.50 89 GLY A CA 1
ATOM 724 C C . GLY A 1 89 ? -0.008 -11.917 -0.626 1.00 84.50 89 GLY A C 1
ATOM 725 O O . GLY A 1 89 ? 1.078 -12.039 -0.058 1.00 84.50 89 GLY A O 1
ATOM 726 N N . GLN A 1 90 ? -0.146 -12.115 -1.938 1.00 85.50 90 GLN A N 1
ATOM 727 C CA . GLN A 1 90 ? 0.955 -12.473 -2.843 1.00 85.50 90 GLN A CA 1
ATOM 728 C C . GLN A 1 90 ? 1.095 -11.436 -3.959 1.00 85.50 90 GLN A C 1
ATOM 730 O O . GLN A 1 90 ? 0.095 -10.978 -4.508 1.00 85.50 90 GLN A O 1
ATOM 735 N N . ILE A 1 91 ? 2.336 -11.093 -4.311 1.00 88.88 91 ILE A N 1
ATOM 736 C CA . ILE A 1 91 ? 2.639 -10.182 -5.423 1.00 88.88 91 ILE A CA 1
ATOM 737 C C . ILE A 1 91 ? 2.206 -10.837 -6.739 1.00 88.88 91 ILE A C 1
ATOM 739 O O . ILE A 1 91 ? 2.481 -12.014 -6.976 1.00 88.88 91 ILE A O 1
ATOM 743 N N . ARG A 1 92 ? 1.559 -10.071 -7.623 1.00 89.94 92 ARG A N 1
ATOM 744 C CA . ARG A 1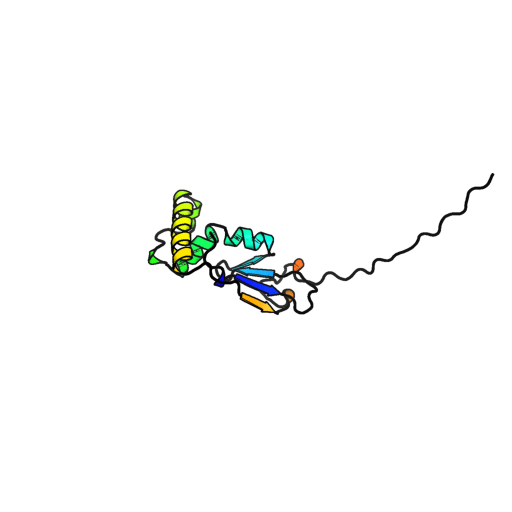 92 ? 1.216 -10.548 -8.971 1.00 89.94 92 ARG A CA 1
ATOM 745 C C . ARG A 1 92 ? 2.381 -10.323 -9.922 1.00 89.94 92 ARG A C 1
ATOM 747 O O . ARG A 1 92 ? 2.767 -9.182 -10.147 1.00 89.94 92 ARG A O 1
ATOM 754 N N . VAL A 1 93 ? 2.907 -11.394 -10.509 1.00 90.62 93 VAL A N 1
ATOM 755 C CA . VAL A 1 93 ? 3.975 -11.315 -11.515 1.00 90.62 93 VAL A CA 1
ATOM 756 C C . VAL A 1 93 ? 3.364 -11.265 -12.912 1.00 90.62 93 VAL A C 1
ATOM 758 O O . VAL A 1 93 ? 2.550 -12.112 -13.273 1.00 90.62 93 VAL A O 1
ATOM 761 N N . ILE A 1 94 ? 3.762 -10.274 -13.703 1.00 89.00 94 ILE A N 1
ATOM 762 C CA . ILE A 1 94 ? 3.305 -10.043 -15.070 1.00 89.00 94 ILE A CA 1
ATOM 763 C C . ILE A 1 94 ? 4.523 -10.039 -15.986 1.00 89.00 94 ILE A C 1
ATOM 765 O O . ILE A 1 94 ? 5.443 -9.235 -15.835 1.00 89.00 94 ILE A O 1
ATOM 769 N N . LEU A 1 95 ? 4.514 -10.937 -16.966 1.00 87.75 95 LEU A N 1
ATOM 770 C CA . LEU A 1 95 ? 5.514 -10.968 -18.026 1.00 87.75 95 LEU A CA 1
ATOM 771 C C . LEU A 1 95 ? 5.129 -9.936 -19.083 1.00 87.75 95 LEU A C 1
ATOM 773 O O . LEU A 1 95 ? 4.344 -10.206 -19.988 1.00 87.75 95 LEU A O 1
ATOM 777 N N . LYS A 1 96 ? 5.635 -8.718 -18.922 1.00 85.88 96 LYS A N 1
ATOM 778 C CA . LYS A 1 96 ? 5.417 -7.617 -19.857 1.00 85.88 96 LYS A CA 1
ATOM 779 C C . LYS A 1 96 ? 6.593 -6.668 -19.780 1.00 85.88 96 LYS A C 1
ATOM 781 O O . LYS A 1 96 ? 7.150 -6.435 -18.709 1.00 85.88 96 LYS A O 1
ATOM 786 N N . GLU A 1 97 ? 6.962 -6.114 -20.924 1.00 81.19 97 GLU A N 1
ATOM 787 C CA . GLU A 1 97 ? 8.068 -5.175 -20.976 1.00 81.19 97 GLU A CA 1
ATOM 788 C C . GLU A 1 97 ? 7.737 -3.893 -20.194 1.00 81.19 97 GLU A C 1
ATOM 790 O O . GLU A 1 97 ? 6.711 -3.263 -20.470 1.00 81.19 97 GLU A O 1
ATOM 795 N N . PRO A 1 98 ? 8.580 -3.496 -19.219 1.00 80.38 98 PRO A N 1
ATOM 796 C CA . PRO A 1 98 ? 8.337 -2.327 -18.377 1.00 80.38 98 PRO A CA 1
ATOM 797 C C . PRO A 1 98 ? 8.100 -1.038 -19.169 1.00 80.38 98 PRO A C 1
ATOM 799 O O . PRO A 1 98 ? 7.195 -0.279 -18.838 1.00 80.38 98 PRO A O 1
ATOM 802 N N . TYR A 1 99 ? 8.823 -0.813 -20.271 1.00 75.69 99 TYR A N 1
ATOM 803 C CA . TYR A 1 99 ? 8.635 0.385 -21.099 1.00 75.69 99 TYR A CA 1
ATOM 804 C C . TYR A 1 99 ? 7.259 0.458 -21.790 1.00 75.69 99 TYR A C 1
ATOM 806 O O . TYR A 1 99 ? 6.824 1.545 -22.164 1.00 75.69 99 TYR A O 1
ATOM 814 N N . LEU A 1 100 ? 6.545 -0.667 -21.931 1.00 79.81 100 LEU A N 1
ATOM 815 C CA . LEU A 1 100 ? 5.181 -0.715 -22.477 1.00 79.81 100 LEU A CA 1
ATOM 816 C C . LEU A 1 100 ? 4.102 -0.450 -21.418 1.00 79.81 100 LEU A C 1
ATOM 818 O O . LEU A 1 100 ? 2.907 -0.436 -21.729 1.00 79.81 100 LEU A O 1
ATOM 822 N N . VAL A 1 101 ? 4.475 -0.301 -20.148 1.00 81.00 101 VAL A N 1
ATOM 823 C CA . VAL A 1 101 ? 3.529 -0.048 -19.063 1.00 81.00 101 VAL A CA 1
ATOM 824 C C . VAL A 1 101 ? 3.490 1.450 -18.798 1.00 81.00 101 VAL A C 1
ATOM 826 O O . VAL A 1 101 ? 4.473 2.053 -18.382 1.00 81.00 101 VAL A O 1
ATOM 829 N N . LEU A 1 102 ? 2.314 2.053 -18.990 1.00 78.31 102 LEU A N 1
ATOM 830 C CA . LEU A 1 102 ? 2.105 3.499 -18.830 1.00 78.31 102 LEU A CA 1
ATOM 831 C C . LEU A 1 102 ? 2.555 4.031 -17.464 1.00 78.31 102 LEU A C 1
ATOM 833 O O . LEU A 1 102 ? 3.045 5.151 -17.374 1.00 78.31 102 LEU A O 1
ATOM 837 N N . ALA A 1 103 ? 2.433 3.215 -16.416 1.00 75.94 103 ALA A N 1
ATOM 838 C CA . ALA A 1 103 ? 2.871 3.565 -15.069 1.00 75.94 103 ALA A CA 1
ATOM 839 C C . ALA A 1 103 ? 4.381 3.806 -14.949 1.00 75.94 103 ALA A C 1
ATOM 841 O O . ALA A 1 103 ? 4.816 4.455 -14.006 1.00 75.94 103 ALA A O 1
ATOM 842 N N . PHE A 1 104 ? 5.173 3.293 -15.888 1.00 79.25 104 PHE A N 1
ATOM 843 C CA . PHE A 1 104 ? 6.618 3.469 -15.910 1.00 79.25 104 PHE A CA 1
ATOM 844 C C . PHE A 1 104 ? 7.091 4.446 -16.999 1.00 79.25 104 PHE A C 1
ATOM 846 O O . PHE A 1 104 ? 8.291 4.601 -17.230 1.00 79.25 104 PHE A O 1
ATOM 853 N N . LYS A 1 105 ? 6.165 5.141 -17.674 1.00 72.50 105 LYS A N 1
ATOM 854 C CA . LYS A 1 105 ? 6.495 6.126 -18.709 1.00 72.50 105 LYS A CA 1
ATOM 855 C C . LYS A 1 105 ? 7.357 7.245 -18.107 1.00 72.50 105 LYS A C 1
ATOM 857 O O . LYS A 1 105 ? 6.923 7.943 -17.198 1.00 72.50 105 LYS A O 1
ATOM 862 N N . GLY A 1 106 ? 8.576 7.412 -18.623 1.00 67.62 106 GLY A N 1
ATOM 863 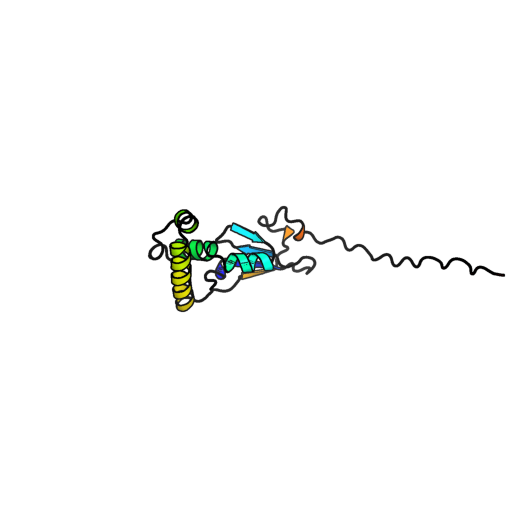C CA . GLY A 1 106 ? 9.543 8.418 -18.153 1.00 67.62 106 GLY A CA 1
ATOM 864 C C . GLY A 1 106 ? 10.615 7.895 -17.189 1.00 67.62 106 GLY A C 1
ATOM 865 O O . GLY A 1 106 ? 11.573 8.611 -16.902 1.00 67.62 106 GLY A O 1
ATOM 866 N N . LEU A 1 107 ? 10.524 6.640 -16.739 1.00 67.50 107 LEU A N 1
ATOM 867 C CA . LEU A 1 107 ? 11.585 5.990 -15.971 1.00 67.50 107 LEU A CA 1
ATOM 868 C C . LEU A 1 107 ? 12.675 5.478 -16.927 1.00 67.50 107 LEU A C 1
ATOM 870 O O . LEU A 1 107 ? 12.471 4.513 -17.659 1.00 67.50 107 LEU A O 1
ATOM 874 N N . ARG A 1 108 ? 13.855 6.120 -16.931 1.00 63.44 108 ARG A N 1
ATOM 875 C CA . ARG A 1 108 ? 14.994 5.723 -17.795 1.00 63.44 108 ARG A CA 1
ATOM 876 C C . ARG A 1 108 ? 15.442 4.270 -17.577 1.00 63.44 108 ARG A C 1
ATOM 878 O O . ARG A 1 108 ? 15.924 3.634 -18.503 1.00 63.44 108 ARG A O 1
ATOM 885 N N . GLU A 1 109 ? 15.234 3.751 -16.374 1.00 64.00 109 GLU A N 1
ATOM 886 C CA . GLU A 1 109 ? 15.454 2.358 -15.947 1.00 64.00 109 GLU A CA 1
ATOM 887 C C . GLU A 1 109 ? 14.595 1.311 -16.685 1.00 64.00 109 GLU A C 1
ATOM 889 O O . GLU A 1 109 ? 14.963 0.137 -16.718 1.00 64.00 109 GLU A O 1
ATOM 894 N N . CYS A 1 110 ? 13.491 1.722 -17.321 1.00 57.78 110 CYS A N 1
ATOM 895 C CA . CYS A 1 110 ? 12.627 0.843 -18.114 1.00 57.78 110 CYS A CA 1
ATOM 896 C C . CYS A 1 110 ? 13.120 0.601 -19.536 1.00 57.78 110 CYS A C 1
ATOM 898 O O . CYS A 1 110 ? 12.608 -0.301 -20.201 1.00 57.78 110 CYS A O 1
ATOM 900 N N . PHE A 1 111 ? 14.069 1.408 -20.009 1.00 59.56 111 PHE A N 1
ATOM 901 C CA . PHE A 1 111 ? 14.636 1.268 -21.340 1.00 59.56 111 PHE A CA 1
ATOM 902 C C . PHE A 1 111 ? 15.871 0.365 -21.276 1.00 59.56 111 PHE A C 1
ATOM 904 O O . PHE A 1 111 ? 16.708 0.541 -20.383 1.00 59.56 111 PHE A O 1
ATOM 911 N N . PRO A 1 112 ? 16.011 -0.602 -22.200 1.00 59.50 112 PRO A N 1
ATOM 912 C CA . PRO A 1 112 ? 17.231 -1.388 -22.288 1.00 59.50 112 PRO A CA 1
ATOM 913 C C . PRO A 1 112 ? 18.405 -0.434 -22.504 1.00 59.50 112 PRO A C 1
ATOM 915 O O . PRO A 1 112 ? 18.364 0.434 -23.380 1.00 59.50 112 PRO A O 1
ATOM 918 N N . ARG A 1 113 ? 19.451 -0.564 -21.679 1.00 60.72 113 ARG A N 1
ATOM 919 C CA . ARG A 1 113 ? 20.684 0.183 -21.935 1.00 60.72 113 ARG A CA 1
ATOM 920 C C . ARG A 1 113 ? 21.241 -0.311 -23.271 1.00 60.72 113 ARG A C 1
ATOM 922 O O . ARG A 1 113 ? 21.280 -1.529 -23.467 1.00 60.72 113 ARG A O 1
ATOM 929 N N . PRO A 1 114 ? 21.688 0.581 -24.168 1.00 56.19 114 PRO A N 1
ATOM 930 C CA . PRO A 1 114 ? 22.420 0.140 -25.340 1.00 56.19 114 PRO A CA 1
ATOM 931 C C . PRO A 1 114 ? 23.626 -0.675 -24.870 1.00 56.19 114 PRO A C 1
ATOM 933 O O . PRO A 1 114 ? 24.378 -0.245 -23.992 1.00 56.19 114 PRO A O 1
ATOM 936 N N . ILE A 1 115 ? 23.768 -1.882 -25.416 1.00 55.72 115 ILE A N 1
ATOM 937 C CA . ILE A 1 115 ? 24.954 -2.708 -25.217 1.00 55.72 115 ILE A CA 1
ATOM 938 C C . ILE A 1 115 ? 26.087 -1.949 -25.904 1.00 55.72 115 ILE A C 1
ATOM 940 O O . ILE A 1 115 ? 26.173 -1.953 -27.128 1.00 55.72 115 ILE A O 1
ATOM 944 N N . ILE A 1 116 ? 26.915 -1.242 -25.137 1.00 54.97 116 ILE A N 1
ATOM 945 C CA . ILE A 1 116 ? 28.151 -0.678 -25.675 1.00 54.97 116 ILE A CA 1
ATOM 946 C C . ILE A 1 116 ? 29.095 -1.873 -25.842 1.00 54.97 116 ILE A C 1
ATOM 948 O O . ILE A 1 116 ? 29.447 -2.487 -24.828 1.00 54.97 116 ILE A O 1
ATOM 952 N N . PRO A 1 117 ? 29.484 -2.264 -27.070 1.00 50.03 117 PRO A N 1
ATOM 953 C CA . PRO A 1 117 ? 30.527 -3.261 -27.228 1.00 50.03 117 PRO A CA 1
ATOM 954 C C . PRO A 1 117 ? 31.778 -2.731 -26.525 1.00 50.03 117 PRO A C 1
ATOM 956 O O . PRO A 1 117 ? 32.227 -1.615 -26.782 1.00 50.03 117 PRO A O 1
ATOM 959 N N . ARG A 1 118 ? 32.309 -3.512 -25.581 1.00 48.69 118 ARG A N 1
ATOM 960 C CA . ARG A 1 118 ? 33.588 -3.234 -24.926 1.00 48.69 118 ARG A CA 1
ATOM 961 C C . ARG A 1 118 ? 34.652 -3.274 -26.016 1.00 48.69 118 ARG A C 1
ATOM 963 O O . ARG A 1 118 ? 35.110 -4.357 -26.369 1.00 48.69 118 ARG A O 1
ATOM 970 N N . ASN A 1 119 ? 34.993 -2.119 -26.582 1.00 52.69 119 ASN A N 1
ATOM 971 C CA . ASN A 1 119 ? 36.078 -2.032 -27.543 1.00 52.69 119 ASN A CA 1
ATOM 972 C C . ASN A 1 119 ? 37.363 -2.360 -26.782 1.00 52.69 119 ASN A C 1
ATOM 974 O O . ASN A 1 119 ? 37.844 -1.577 -25.965 1.00 52.69 119 ASN A O 1
ATOM 978 N N . ASN A 1 120 ? 37.850 -3.583 -26.955 1.00 55.12 120 ASN A N 1
ATOM 979 C CA . ASN A 1 120 ? 39.084 -4.050 -26.353 1.00 55.12 120 ASN A CA 1
ATOM 980 C C . ASN A 1 120 ? 40.232 -3.579 -27.260 1.00 55.12 120 ASN A C 1
ATOM 982 O O . ASN A 1 120 ? 40.905 -4.386 -27.891 1.00 55.12 120 ASN A O 1
ATOM 986 N N . GLU A 1 121 ? 40.402 -2.259 -27.388 1.00 49.66 121 GLU A N 1
ATOM 987 C CA . GLU A 1 121 ? 41.513 -1.668 -28.135 1.00 49.66 121 GLU A CA 1
ATOM 988 C C . GLU A 1 121 ? 42.792 -1.861 -27.321 1.00 49.66 121 GLU A C 1
ATOM 990 O O . GLU A 1 121 ? 43.122 -1.086 -26.420 1.00 49.66 121 GLU A O 1
ATOM 995 N N . MET A 1 122 ? 43.504 -2.948 -27.620 1.00 54.88 122 MET A N 1
ATOM 996 C CA . MET A 1 122 ? 44.917 -3.094 -27.293 1.00 54.88 122 MET A CA 1
ATOM 997 C C . MET A 1 122 ? 45.666 -1.896 -27.883 1.00 54.88 122 MET A C 1
ATOM 999 O O . MET A 1 122 ? 45.811 -1.772 -29.097 1.00 54.88 122 MET A O 1
ATOM 1003 N N . ARG A 1 123 ? 46.125 -0.992 -27.012 1.00 57.34 123 ARG A N 1
ATOM 1004 C CA . ARG A 1 123 ? 47.067 0.066 -27.389 1.00 57.34 123 ARG A CA 1
ATOM 1005 C C . ARG A 1 123 ? 48.366 -0.594 -27.877 1.00 57.34 123 ARG A C 1
ATOM 1007 O O . ARG A 1 123 ? 48.852 -1.490 -27.182 1.00 57.34 123 ARG A O 1
ATOM 1014 N N . PRO A 1 124 ? 48.951 -0.175 -29.012 1.00 56.94 124 PRO A N 1
ATOM 1015 C CA . PRO A 1 124 ? 50.265 -0.660 -29.403 1.00 56.94 124 PRO A CA 1
ATOM 1016 C C . PRO A 1 124 ? 51.297 -0.262 -28.339 1.00 56.94 124 PRO A C 1
ATOM 1018 O O . PRO A 1 124 ? 51.376 0.905 -27.951 1.00 56.94 124 PRO A O 1
ATOM 1021 N N . MET A 1 125 ? 52.060 -1.244 -27.851 1.00 57.72 125 MET A N 1
ATOM 1022 C CA . MET A 1 125 ? 53.270 -1.012 -27.058 1.00 57.72 125 MET A CA 1
ATOM 1023 C C . MET A 1 125 ? 54.206 -0.104 -27.861 1.00 57.72 125 MET A C 1
ATOM 1025 O O . MET A 1 125 ? 54.555 -0.427 -28.996 1.00 57.72 125 MET A O 1
ATOM 1029 N N . GLY A 1 126 ? 54.573 1.042 -27.284 1.00 63.16 126 GLY A N 1
ATOM 1030 C CA . GLY A 1 126 ? 55.606 1.912 -27.842 1.00 63.16 126 GLY A CA 1
ATOM 1031 C C . GLY A 1 126 ? 56.957 1.188 -27.912 1.00 63.16 126 GLY A C 1
ATOM 1032 O O . GLY A 1 126 ? 57.158 0.203 -27.194 1.00 63.16 126 GLY A O 1
ATOM 1033 N N . PRO A 1 127 ? 57.875 1.633 -28.786 1.00 68.19 127 PRO A N 1
ATOM 1034 C CA . PRO A 1 127 ? 59.139 0.941 -28.989 1.00 68.19 127 PRO A CA 1
ATOM 1035 C C . PRO A 1 127 ? 60.012 0.990 -27.722 1.00 68.19 127 PRO A C 1
ATOM 1037 O O . PRO A 1 127 ? 59.937 1.959 -26.960 1.00 68.19 127 PRO A O 1
ATOM 1040 N N . PRO A 1 128 ? 60.843 -0.041 -27.486 1.00 60.19 128 PRO A N 1
ATOM 1041 C CA . PRO A 1 128 ? 61.793 -0.032 -26.387 1.00 60.19 128 PRO A CA 1
ATOM 1042 C C . PRO A 1 128 ? 62.860 1.031 -26.662 1.00 60.19 128 PRO A C 1
ATOM 1044 O O . PRO A 1 128 ? 63.463 1.055 -27.734 1.00 60.19 128 PRO A O 1
ATOM 1047 N N . PHE A 1 129 ? 63.074 1.923 -25.697 1.00 54.22 129 PHE A N 1
ATOM 1048 C CA . PHE A 1 129 ? 64.201 2.849 -25.727 1.00 54.22 129 PHE A CA 1
ATOM 1049 C C . PHE A 1 129 ? 65.498 2.041 -25.602 1.00 54.22 129 PHE A C 1
ATOM 1051 O O . PHE A 1 129 ? 65.669 1.293 -24.639 1.00 54.22 129 PHE A O 1
ATOM 1058 N N . GLY A 1 130 ? 66.360 2.162 -26.610 1.00 57.44 130 GLY A N 1
ATOM 1059 C CA . GLY A 1 130 ? 67.721 1.641 -26.614 1.00 57.44 130 GLY A CA 1
ATOM 1060 C C . GLY A 1 130 ? 68.736 2.711 -26.206 1.00 57.44 130 GLY A C 1
ATOM 1061 O O . GLY A 1 130 ? 68.548 3.874 -26.557 1.00 57.44 130 GLY A O 1
ATOM 1062 N N . GLU A 1 131 ? 69.765 2.214 -25.509 1.00 45.88 131 GLU A N 1
ATOM 1063 C CA . GLU A 1 131 ? 71.144 2.715 -25.298 1.00 45.88 131 GLU A CA 1
ATOM 1064 C C . GLU A 1 131 ? 71.369 4.038 -24.545 1.00 45.88 131 GLU A C 1
ATOM 1066 O O . GLU A 1 131 ? 71.011 5.128 -25.041 1.00 45.88 131 GLU A O 1
#

Secondary structure (DSSP, 8-state):
----GGGEEEEE-TT--S--EEEETTTTEEEEHHHHHHHHHSHHHHHHHHHHH-GGG--S-HHHHHH-HHHHHHHHHHHHHHHHHH----PEEEES-GGGSGGGTT-GGGSPPP--------PPPPPPPP-